Protein AF-A0A8D9AT64-F1 (afdb_monomer_lite)

Secondary structure (DSSP, 8-state):
--EEEETTEEEEHHHHHHHHHHHH------PPPGGGSTTB-HHHHHHHHHTT-SS----BEEPPTT-SEEEETTT--EEEHHHHHHHHHHHHHHHHHHHHHHHHHHHHHHHHTT-

Foldseek 3Di:
DQWDDDPRDIDGPVVVVVVCCVPVVDDDDDDQDPLLALQAALVVQVVCVVVVNLDRDRQGWDDDPPDQWTAGPVVRDIDGSVVRSVSSRVVVVVSVVVVVVVVVVVVVCVVVVVD

Organism: NCBI:txid428564

Sequence (115 aa):
MDTASFRGRKFAHSSFIQHLRATAGVQAVYNADEAYTSKFCCHCAAAAAAAEATTPMLTPIVFPKDCRYGFCTKCRRGVDRDENGARKQQQQQQDKKRITLNAGMKKLWLIIGIS

Radius of gyration: 18.38 Å; chains: 1; bounding box: 53×35×38 Å

InterPro domains:
  IPR010095 Cas12f1-like, TNB domain [PF07282] (22-87)

pLDDT: mean 77.68, std 11.84, range [43.28, 92.75]

Structure (mmCIF, N/CA/C/O backbone):
data_AF-A0A8D9AT64-F1
#
_entry.id   AF-A0A8D9AT64-F1
#
loop_
_atom_site.group_PDB
_atom_site.id
_atom_site.type_symbol
_atom_site.label_atom_id
_atom_site.label_alt_id
_atom_site.label_comp_id
_atom_site.label_asym_id
_atom_site.label_entity_id
_atom_site.label_seq_id
_atom_site.pdbx_PDB_ins_code
_atom_site.Cartn_x
_atom_site.Cartn_y
_atom_site.Cartn_z
_atom_site.occupancy
_atom_site.B_iso_or_equiv
_atom_site.auth_seq_id
_atom_site.auth_comp_id
_atom_site.auth_asym_id
_atom_site.auth_atom_id
_atom_site.pdbx_PDB_model_num
ATOM 1 N N . MET A 1 1 ? -16.993 2.457 -6.327 1.00 52.19 1 MET A N 1
ATOM 2 C CA . MET A 1 1 ? -16.887 1.382 -5.309 1.00 52.19 1 MET A CA 1
ATOM 3 C C . MET A 1 1 ? -16.911 2.101 -3.975 1.00 52.19 1 MET A C 1
ATOM 5 O O . MET A 1 1 ? -15.872 2.557 -3.518 1.00 52.19 1 MET A O 1
ATOM 9 N N . ASP A 1 2 ? -18.096 2.283 -3.395 1.00 67.75 2 ASP A N 1
ATOM 10 C CA . ASP A 1 2 ? -18.279 3.358 -2.400 1.00 67.75 2 ASP A CA 1
ATOM 11 C C . ASP A 1 2 ? -18.479 2.817 -0.981 1.00 67.75 2 ASP A C 1
ATOM 13 O O . ASP A 1 2 ? -18.631 3.576 -0.023 1.00 67.75 2 ASP A O 1
ATOM 17 N N . THR A 1 3 ? -18.438 1.490 -0.834 1.00 80.00 3 THR A N 1
ATOM 18 C CA . THR A 1 3 ? -18.641 0.810 0.442 1.00 80.00 3 THR A CA 1
ATOM 19 C C . THR A 1 3 ? -17.549 -0.217 0.726 1.00 80.00 3 THR A C 1
ATOM 21 O O . THR A 1 3 ? -17.064 -0.892 -0.180 1.00 80.00 3 THR A O 1
ATOM 24 N N . ALA A 1 4 ? -17.171 -0.327 1.997 1.00 81.50 4 ALA A N 1
ATOM 25 C CA . ALA A 1 4 ? -16.283 -1.343 2.547 1.00 81.50 4 ALA A CA 1
ATOM 26 C C . ALA A 1 4 ? -17.098 -2.349 3.373 1.00 81.50 4 ALA A C 1
ATOM 28 O O . ALA A 1 4 ? -18.120 -1.989 3.956 1.00 81.50 4 ALA A O 1
ATOM 29 N N . SER A 1 5 ? -16.663 -3.610 3.427 1.00 84.56 5 SER A N 1
ATOM 30 C CA . SER A 1 5 ? -17.342 -4.666 4.190 1.00 84.56 5 SER A CA 1
ATOM 31 C C . SER A 1 5 ? -16.483 -5.133 5.362 1.00 84.56 5 SER A C 1
ATOM 33 O O . SER A 1 5 ? -15.298 -5.411 5.191 1.00 84.56 5 SER A O 1
ATOM 35 N N .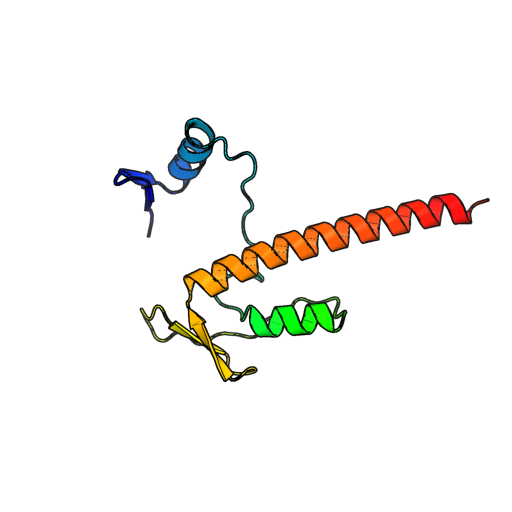 PHE A 1 6 ? -17.079 -5.252 6.546 1.00 83.31 6 PHE A N 1
ATOM 36 C CA . PHE A 1 6 ? -16.425 -5.766 7.747 1.00 83.31 6 PHE A CA 1
ATOM 37 C C . PHE A 1 6 ? -17.404 -6.598 8.565 1.00 83.31 6 PHE A C 1
ATOM 39 O O . PHE A 1 6 ? -18.496 -6.139 8.900 1.00 83.31 6 PHE A O 1
ATOM 46 N N . ARG A 1 7 ? -17.018 -7.849 8.858 1.00 85.31 7 ARG A N 1
ATOM 47 C CA . ARG A 1 7 ? -17.848 -8.829 9.585 1.00 85.31 7 ARG A CA 1
ATOM 48 C C . ARG A 1 7 ? -19.278 -8.942 9.025 1.00 85.31 7 ARG A C 1
ATOM 50 O O . ARG A 1 7 ? -20.250 -8.965 9.770 1.00 85.31 7 ARG A O 1
ATOM 57 N N . GLY A 1 8 ? -19.400 -8.958 7.697 1.00 85.75 8 GLY A N 1
ATOM 58 C CA . GLY A 1 8 ? -20.682 -9.094 6.995 1.00 85.75 8 GLY A CA 1
ATOM 59 C C . GLY A 1 8 ? -21.518 -7.812 6.888 1.00 85.75 8 GLY A C 1
ATOM 60 O O . GLY A 1 8 ? -22.565 -7.834 6.247 1.00 85.75 8 GLY A O 1
ATOM 61 N N . ARG A 1 9 ? -21.074 -6.683 7.458 1.00 85.50 9 ARG A N 1
ATOM 62 C CA . ARG A 1 9 ? -21.758 -5.384 7.347 1.00 85.50 9 ARG A CA 1
ATOM 63 C C . ARG A 1 9 ? -21.050 -4.483 6.344 1.00 85.50 9 ARG A C 1
ATOM 65 O O . ARG A 1 9 ? -19.824 -4.419 6.335 1.00 85.50 9 ARG A O 1
ATOM 72 N N . LYS A 1 10 ? -21.828 -3.769 5.528 1.00 89.56 10 LYS A N 1
ATOM 73 C CA . LYS A 1 10 ? -21.326 -2.769 4.577 1.00 89.56 10 LYS A CA 1
ATOM 74 C C . LYS A 1 10 ? -21.373 -1.375 5.199 1.00 89.56 10 LYS A C 1
ATOM 76 O O . LYS A 1 10 ? -22.366 -1.007 5.818 1.00 89.56 10 LYS A O 1
ATOM 81 N N . PHE A 1 11 ? -20.322 -0.600 4.988 1.00 88.19 11 PHE A N 1
ATOM 82 C CA . PHE A 1 11 ? -20.161 0.768 5.468 1.00 88.19 11 PHE A CA 1
ATOM 83 C C . PHE A 1 11 ? -19.770 1.657 4.296 1.00 88.19 11 PHE A C 1
ATOM 85 O O . PHE A 1 11 ? -18.996 1.225 3.446 1.00 88.19 11 PHE A O 1
ATOM 92 N N . ALA A 1 12 ? -20.238 2.904 4.254 1.00 88.44 12 ALA A N 1
ATOM 93 C CA . ALA A 1 12 ? -19.601 3.901 3.397 1.00 88.44 12 ALA A CA 1
ATOM 94 C C . ALA A 1 12 ? -18.139 4.079 3.840 1.00 88.44 12 ALA A C 1
ATOM 96 O O . ALA A 1 12 ? -17.843 3.954 5.027 1.00 88.44 12 ALA A O 1
ATOM 97 N N . HIS A 1 13 ? -17.213 4.379 2.927 1.00 80.50 13 HIS A N 1
ATOM 98 C CA . HIS A 1 13 ? -15.792 4.516 3.295 1.00 80.50 13 HIS A CA 1
ATOM 99 C C . HIS A 1 13 ? -15.553 5.510 4.446 1.00 80.50 13 HIS A C 1
ATOM 101 O O . HIS A 1 13 ? -14.754 5.237 5.342 1.00 80.50 13 HIS A O 1
ATOM 107 N N . SER A 1 14 ? -16.284 6.628 4.463 1.00 79.44 14 SER A N 1
ATOM 108 C CA . SER A 1 14 ? -16.206 7.639 5.525 1.00 79.44 14 SER A CA 1
ATOM 109 C C . SER A 1 14 ? -16.647 7.101 6.892 1.00 79.44 14 SER A C 1
ATOM 111 O O . SER A 1 14 ? -15.965 7.325 7.893 1.00 79.44 14 SER A O 1
ATOM 113 N N . SER A 1 15 ? -17.747 6.345 6.943 1.00 85.81 15 SER A N 1
ATOM 114 C CA . SER A 1 15 ? -18.256 5.748 8.183 1.00 85.81 15 SER A CA 1
ATOM 115 C C . SER A 1 15 ? -17.500 4.484 8.591 1.00 85.81 15 SER A C 1
ATOM 117 O O . SER A 1 15 ? -17.446 4.154 9.775 1.00 85.81 15 SER A O 1
ATOM 119 N N . PHE A 1 16 ? -16.847 3.805 7.647 1.00 87.62 16 PHE A N 1
ATOM 120 C CA . PHE A 1 16 ? -16.063 2.607 7.918 1.00 87.62 16 PHE A CA 1
ATOM 121 C C . PHE A 1 16 ? -14.875 2.894 8.838 1.00 87.62 16 PHE A C 1
ATOM 123 O O . PHE A 1 16 ? -14.644 2.176 9.809 1.00 87.62 16 PHE A O 1
ATOM 130 N N . ILE A 1 17 ? -14.155 3.988 8.584 1.00 82.56 17 ILE A N 1
ATOM 131 C CA . ILE A 1 17 ? -13.018 4.394 9.415 1.00 82.56 17 ILE A CA 1
ATOM 132 C C . ILE A 1 17 ? -13.459 4.727 10.845 1.00 82.56 17 ILE A C 1
ATOM 134 O O . ILE A 1 17 ? -12.794 4.336 11.806 1.00 82.56 17 ILE A O 1
ATOM 138 N N . GLN A 1 18 ? -14.595 5.414 11.001 1.00 84.88 18 GLN A N 1
ATOM 139 C CA . GLN A 1 18 ? -15.165 5.699 12.321 1.00 84.88 18 GLN A CA 1
ATOM 140 C C . GLN A 1 18 ? -15.562 4.409 13.046 1.00 84.88 18 GLN A C 1
ATOM 142 O O . GLN A 1 18 ? -15.262 4.256 14.229 1.00 84.88 18 GLN A O 1
ATOM 147 N N . HIS A 1 19 ? -16.159 3.453 12.329 1.00 87.56 19 HIS A N 1
ATOM 148 C CA . HIS A 1 19 ? -16.501 2.148 12.884 1.00 87.56 19 HIS A CA 1
ATOM 149 C C . HIS A 1 19 ? -15.258 1.396 13.376 1.00 87.56 19 HIS A C 1
ATOM 151 O O . HIS A 1 19 ? -15.232 0.953 14.519 1.00 87.56 19 HIS A O 1
ATOM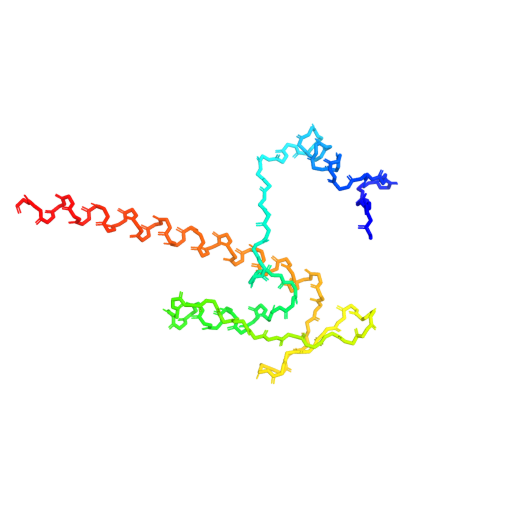 157 N N . LEU A 1 20 ? -14.19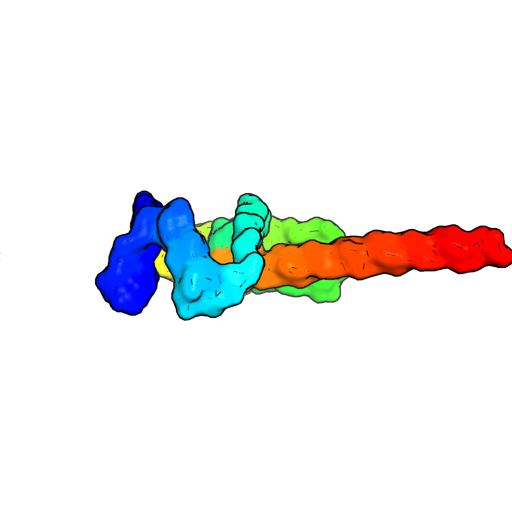4 1.328 12.568 1.00 85.81 20 LEU A N 1
ATOM 158 C CA . LEU A 1 20 ? -12.938 0.672 12.947 1.00 85.81 20 LEU A CA 1
ATOM 159 C C . LEU A 1 20 ? -12.290 1.292 14.193 1.00 85.81 20 LEU A C 1
ATOM 161 O O . LEU A 1 20 ? -11.778 0.562 15.044 1.00 85.81 20 LEU A O 1
ATOM 165 N N . ARG A 1 21 ? -12.338 2.621 14.333 1.00 85.94 21 ARG A N 1
ATOM 166 C CA . ARG A 1 21 ? -11.875 3.317 15.545 1.00 85.94 21 ARG A CA 1
ATOM 167 C C . ARG A 1 21 ? -12.667 2.879 16.773 1.00 85.94 21 ARG A C 1
ATOM 169 O O . ARG A 1 21 ? -12.067 2.532 17.784 1.00 85.94 21 ARG A O 1
ATOM 176 N N . ALA A 1 22 ? -13.993 2.853 16.661 1.00 85.88 22 ALA A N 1
ATOM 177 C CA . ALA A 1 22 ? -14.884 2.526 17.769 1.00 85.88 22 ALA A CA 1
ATOM 178 C C . ALA A 1 22 ? -14.822 1.047 18.183 1.00 85.88 22 ALA A C 1
ATOM 180 O O . ALA A 1 22 ? -14.846 0.747 19.371 1.00 85.88 22 ALA A O 1
ATOM 181 N N . THR A 1 23 ? -14.743 0.112 17.229 1.00 87.38 23 THR A N 1
ATOM 182 C CA . THR A 1 23 ? -14.876 -1.327 17.525 1.00 87.38 23 THR A CA 1
ATOM 183 C C . THR A 1 23 ? -13.561 -2.085 17.605 1.00 87.38 23 THR A C 1
ATOM 185 O O . THR A 1 23 ? -13.504 -3.128 18.245 1.00 87.38 23 THR A O 1
ATOM 188 N N . ALA A 1 24 ? -12.529 -1.624 16.899 1.00 82.62 24 ALA A N 1
ATOM 189 C CA . ALA A 1 24 ? -11.243 -2.313 16.802 1.00 82.62 24 ALA A CA 1
ATOM 190 C C . ALA A 1 24 ? -10.085 -1.484 17.377 1.00 82.62 24 ALA A C 1
ATOM 192 O O . ALA A 1 24 ? -8.934 -1.904 17.281 1.00 82.62 24 ALA A O 1
ATOM 193 N N . GLY A 1 25 ? -10.372 -0.311 17.955 1.00 85.12 25 GLY A N 1
ATOM 194 C CA . GLY A 1 25 ? -9.361 0.547 18.574 1.00 85.12 25 GLY A CA 1
ATOM 195 C C . GLY A 1 25 ? -8.306 1.056 17.591 1.00 85.12 25 GLY A C 1
ATOM 196 O O . GLY A 1 25 ? -7.185 1.354 17.999 1.00 85.12 25 GLY A O 1
ATOM 197 N N . VAL A 1 26 ? -8.623 1.132 16.292 1.00 82.44 26 VAL A N 1
ATOM 198 C CA . VAL A 1 26 ? -7.676 1.592 15.265 1.00 82.44 26 VAL A CA 1
ATOM 199 C C . VAL A 1 26 ? -7.279 3.038 15.553 1.00 82.44 26 VAL A C 1
ATOM 201 O O . VAL A 1 26 ? -8.091 3.943 15.405 1.00 82.44 26 VAL A O 1
ATOM 204 N N . GLN A 1 27 ? -6.028 3.270 15.945 1.00 77.06 27 GLN A N 1
ATOM 205 C CA . GLN A 1 27 ? -5.577 4.606 16.354 1.00 77.06 27 GLN A CA 1
ATOM 206 C C . GLN A 1 27 ? -5.096 5.469 15.188 1.00 77.06 27 GLN A C 1
ATOM 208 O O . GLN A 1 27 ? -5.226 6.691 15.218 1.00 77.06 27 GLN A O 1
ATOM 213 N N . ALA A 1 28 ? -4.557 4.841 14.145 1.00 75.31 28 ALA A N 1
ATOM 214 C CA . ALA A 1 28 ? -3.915 5.546 13.050 1.00 75.31 28 ALA A CA 1
ATOM 215 C C . ALA A 1 28 ? -4.507 5.135 11.705 1.00 75.31 28 ALA A C 1
ATOM 217 O O . ALA A 1 28 ? -4.666 3.953 11.404 1.00 75.31 28 ALA A O 1
ATOM 218 N N . VAL A 1 29 ? -4.822 6.141 10.893 1.00 75.94 29 VAL A N 1
ATOM 219 C CA . VAL A 1 29 ? -5.306 5.978 9.524 1.00 75.94 29 VAL A CA 1
ATOM 220 C C . VAL A 1 29 ? -4.364 6.774 8.648 1.00 75.94 29 VAL A C 1
ATOM 222 O O . VAL A 1 29 ? -4.238 7.987 8.813 1.00 75.94 29 VAL A O 1
ATOM 225 N N . TYR A 1 30 ? -3.680 6.081 7.749 1.00 73.69 30 TYR A N 1
ATOM 226 C CA . TYR A 1 30 ? -2.734 6.695 6.835 1.00 73.69 30 TYR A CA 1
ATOM 227 C C . TYR A 1 30 ? -3.303 6.622 5.431 1.00 73.69 30 TYR A C 1
ATOM 229 O O . TYR A 1 30 ? -3.519 5.533 4.901 1.00 73.69 30 TYR A O 1
ATOM 237 N N . ASN A 1 31 ? -3.524 7.786 4.832 1.00 76.62 31 ASN A N 1
ATOM 238 C CA . ASN A 1 31 ? -3.820 7.846 3.412 1.00 76.62 31 ASN A CA 1
ATOM 239 C C . ASN A 1 31 ? -2.540 7.527 2.641 1.00 76.62 31 ASN A C 1
ATOM 241 O O . ASN A 1 31 ? -1.471 8.079 2.928 1.00 76.62 31 ASN A O 1
ATOM 245 N N . ALA A 1 32 ? -2.659 6.599 1.695 1.00 69.50 32 ALA A N 1
ATOM 246 C CA . ALA A 1 32 ? -1.560 6.271 0.812 1.00 69.50 32 ALA A CA 1
ATOM 247 C C . ALA A 1 32 ? -1.306 7.447 -0.137 1.00 69.50 32 ALA A C 1
ATOM 249 O O . ALA A 1 32 ? -2.258 7.952 -0.736 1.00 69.50 32 ALA A O 1
ATOM 250 N N . ASP A 1 33 ? -0.048 7.866 -0.297 1.00 81.81 33 ASP A N 1
ATOM 251 C CA . ASP A 1 33 ? 0.271 8.818 -1.371 1.00 81.81 33 ASP A CA 1
ATOM 252 C C . ASP A 1 33 ? 0.197 8.067 -2.712 1.00 81.81 33 ASP A C 1
ATOM 254 O O . ASP A 1 33 ? 0.344 6.842 -2.752 1.00 81.81 33 ASP A O 1
ATOM 258 N N . GLU A 1 34 ? 0.003 8.771 -3.830 1.00 80.62 34 GLU A N 1
ATOM 259 C CA . GLU A 1 34 ? -0.204 8.127 -5.139 1.00 80.62 34 GLU A CA 1
ATOM 260 C C . GLU A 1 34 ? 0.939 7.163 -5.527 1.00 80.62 34 GLU A C 1
ATOM 262 O O . GLU A 1 34 ? 0.703 6.075 -6.065 1.00 80.62 34 GLU A O 1
ATOM 267 N N . ALA A 1 35 ? 2.171 7.516 -5.151 1.00 78.19 35 ALA A N 1
ATOM 268 C CA . ALA A 1 35 ? 3.393 6.720 -5.303 1.00 78.19 35 ALA A CA 1
ATOM 269 C C . ALA A 1 35 ? 3.377 5.360 -4.565 1.00 78.19 35 ALA A C 1
ATOM 271 O O . ALA A 1 35 ? 4.162 4.457 -4.878 1.00 78.19 35 ALA A O 1
ATOM 272 N N . TYR A 1 36 ? 2.486 5.200 -3.587 1.00 81.69 36 TYR A N 1
ATOM 273 C CA . TYR A 1 36 ? 2.356 4.025 -2.723 1.00 81.69 36 TYR A CA 1
ATOM 274 C C . TYR A 1 36 ? 1.017 3.310 -2.925 1.00 81.69 36 TYR A C 1
ATOM 276 O O . TYR A 1 36 ? 0.453 2.718 -2.007 1.00 81.69 36 TYR A O 1
ATOM 284 N N . THR A 1 37 ? 0.522 3.343 -4.161 1.00 86.00 37 THR A N 1
ATOM 285 C CA . THR A 1 37 ? -0.676 2.622 -4.596 1.00 86.00 37 THR A CA 1
ATOM 286 C C . THR A 1 37 ? -0.327 1.305 -5.288 1.00 86.00 37 THR A C 1
ATOM 288 O O . THR A 1 37 ? 0.819 1.050 -5.664 1.00 86.00 37 THR A O 1
ATOM 291 N N . SER A 1 38 ? -1.344 0.471 -5.520 1.00 86.88 38 SER A N 1
ATOM 292 C CA . SER A 1 38 ? -1.203 -0.806 -6.228 1.00 86.88 38 SER A CA 1
ATOM 293 C C . SER A 1 38 ? -0.737 -0.666 -7.682 1.00 86.88 38 SER A C 1
ATOM 295 O O . SER A 1 38 ? -0.328 -1.665 -8.264 1.00 86.88 38 SER A O 1
ATOM 297 N N . LYS A 1 39 ? -0.734 0.545 -8.261 1.00 86.38 39 LYS A N 1
ATOM 298 C CA . LYS A 1 39 ? -0.234 0.824 -9.619 1.00 86.38 39 LYS A CA 1
ATOM 299 C C . LYS A 1 39 ? 1.269 0.562 -9.774 1.00 86.38 39 LYS A C 1
ATOM 301 O O . LYS A 1 39 ? 1.735 0.361 -10.895 1.00 86.38 39 LYS A O 1
ATOM 306 N N . PHE A 1 40 ? 2.025 0.568 -8.673 1.00 88.62 40 PHE A N 1
ATOM 307 C CA . PHE A 1 40 ? 3.483 0.454 -8.687 1.00 88.62 40 PHE A CA 1
ATOM 308 C C . PHE A 1 40 ? 3.976 -0.817 -8.000 1.00 88.62 40 PHE A C 1
ATOM 310 O O . PHE A 1 40 ? 3.444 -1.231 -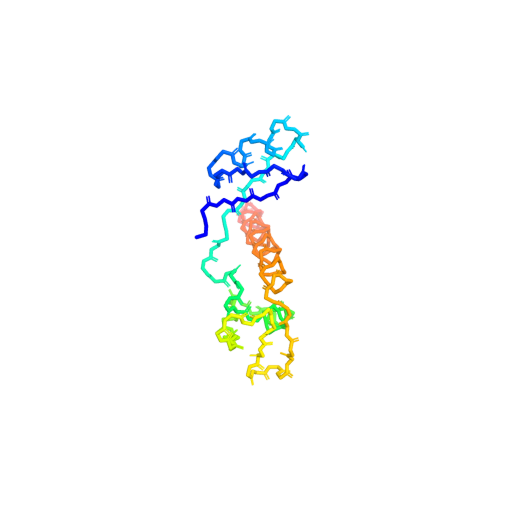6.974 1.00 88.62 40 PHE A O 1
ATOM 317 N N . CYS A 1 41 ? 5.026 -1.424 -8.549 1.00 89.00 41 CYS A N 1
ATOM 318 C CA . CYS A 1 41 ? 5.565 -2.697 -8.087 1.00 89.00 41 CYS A CA 1
ATOM 319 C C . CYS A 1 41 ? 6.247 -2.595 -6.719 1.00 89.00 41 CYS A C 1
ATOM 321 O O . CYS A 1 41 ? 7.245 -1.887 -6.557 1.00 89.00 41 CYS A O 1
ATOM 323 N N . CYS A 1 42 ? 5.759 -3.375 -5.752 1.00 87.06 42 CYS A N 1
ATOM 324 C CA . CYS A 1 42 ? 6.337 -3.481 -4.415 1.00 87.06 42 CYS A CA 1
ATOM 325 C C . CYS A 1 42 ? 7.744 -4.107 -4.420 1.00 87.06 42 CYS A C 1
ATOM 327 O O . CYS A 1 42 ? 8.595 -3.711 -3.628 1.00 87.06 42 CYS A O 1
ATOM 329 N N . HIS A 1 43 ? 8.040 -5.023 -5.347 1.00 85.56 43 HIS A N 1
ATOM 330 C CA . HIS A 1 43 ? 9.347 -5.685 -5.416 1.00 85.56 43 HIS A CA 1
ATOM 331 C C . HIS A 1 43 ? 10.453 -4.769 -5.946 1.00 85.56 43 HIS A C 1
ATOM 333 O O . HIS A 1 43 ? 11.555 -4.747 -5.404 1.00 85.56 43 HIS A O 1
ATOM 339 N N . CYS A 1 44 ? 10.170 -3.994 -6.997 1.00 79.50 44 CYS A N 1
ATOM 340 C CA . CYS A 1 44 ? 11.148 -3.059 -7.558 1.00 79.50 44 CYS A CA 1
ATOM 341 C C . CYS A 1 44 ? 11.437 -1.903 -6.601 1.00 79.50 44 CYS A C 1
ATOM 343 O O . CYS A 1 44 ? 12.569 -1.432 -6.527 1.00 79.50 44 CYS A O 1
ATOM 345 N N . ALA A 1 45 ? 10.427 -1.476 -5.846 1.00 69.00 45 ALA A N 1
ATOM 346 C CA . ALA A 1 45 ? 10.601 -0.453 -4.834 1.00 69.00 45 ALA A CA 1
ATOM 347 C C . ALA A 1 45 ? 11.411 -0.964 -3.626 1.00 69.00 45 ALA A C 1
ATOM 349 O O . ALA A 1 45 ? 12.231 -0.215 -3.105 1.00 69.00 45 ALA A O 1
ATOM 350 N N . ALA A 1 46 ? 11.244 -2.226 -3.212 1.00 61.38 46 ALA A N 1
ATOM 351 C CA . ALA A 1 46 ? 12.066 -2.832 -2.160 1.00 61.38 46 ALA A CA 1
ATOM 352 C C . ALA A 1 46 ? 13.548 -2.950 -2.567 1.00 61.38 46 ALA A C 1
ATOM 354 O O . ALA A 1 46 ? 14.433 -2.659 -1.766 1.00 61.38 46 ALA A O 1
ATOM 355 N N . ALA A 1 47 ? 13.826 -3.304 -3.827 1.00 58.41 47 ALA A N 1
ATOM 356 C CA . ALA A 1 47 ? 15.193 -3.341 -4.352 1.00 58.41 47 ALA A CA 1
ATOM 357 C C . ALA A 1 47 ? 15.860 -1.951 -4.357 1.00 58.41 47 ALA A C 1
ATOM 359 O O . ALA A 1 47 ? 17.043 -1.834 -4.058 1.00 58.41 47 ALA A O 1
ATOM 360 N N . ALA A 1 48 ? 15.100 -0.890 -4.646 1.00 59.66 48 ALA A N 1
ATOM 361 C CA . ALA A 1 48 ? 15.601 0.484 -4.596 1.00 59.66 48 ALA A CA 1
ATOM 362 C C . ALA A 1 48 ? 15.906 0.953 -3.163 1.00 59.66 48 ALA A C 1
ATOM 364 O O . ALA A 1 48 ? 16.911 1.623 -2.941 1.00 59.66 48 ALA A O 1
ATOM 365 N N . ALA A 1 49 ? 15.077 0.556 -2.191 1.00 58.22 49 ALA A N 1
ATOM 366 C CA . ALA A 1 49 ? 15.320 0.842 -0.778 1.00 58.22 49 ALA A CA 1
ATOM 367 C C . ALA A 1 49 ? 16.606 0.168 -0.267 1.00 58.22 49 ALA A C 1
ATOM 369 O O . ALA A 1 49 ? 17.365 0.794 0.472 1.00 58.22 49 ALA A O 1
ATOM 370 N N . ALA A 1 50 ? 16.876 -1.068 -0.706 1.00 59.09 50 ALA A N 1
ATOM 371 C CA . ALA A 1 50 ? 18.126 -1.774 -0.417 1.00 59.09 50 ALA A CA 1
ATOM 372 C C . ALA A 1 50 ? 19.351 -1.123 -1.087 1.00 59.09 50 ALA A C 1
ATOM 374 O O . ALA A 1 50 ? 20.446 -1.189 -0.544 1.00 59.09 50 ALA A O 1
ATOM 375 N N . ALA A 1 51 ? 19.165 -0.464 -2.233 1.00 58.53 51 ALA A N 1
ATOM 376 C CA . ALA A 1 51 ? 20.218 0.252 -2.955 1.00 58.53 51 ALA A CA 1
ATOM 377 C C . ALA A 1 51 ? 20.431 1.704 -2.473 1.00 58.53 51 ALA A C 1
ATOM 379 O O . ALA A 1 51 ? 21.053 2.491 -3.179 1.00 58.53 51 ALA A O 1
ATOM 380 N N . GLU A 1 52 ? 19.867 2.084 -1.319 1.00 62.50 52 GLU A N 1
ATOM 381 C CA . GLU A 1 52 ? 19.912 3.445 -0.754 1.00 62.50 52 GLU A CA 1
ATOM 382 C C . GLU A 1 52 ? 19.415 4.565 -1.683 1.00 62.50 52 GLU A C 1
ATOM 384 O O . GLU A 1 52 ? 19.669 5.746 -1.441 1.00 62.50 52 GLU A O 1
ATOM 389 N N . ALA A 1 53 ? 18.639 4.230 -2.715 1.00 59.00 53 ALA A N 1
ATOM 390 C CA . ALA A 1 53 ? 18.067 5.237 -3.590 1.00 59.00 53 ALA A CA 1
ATOM 391 C C . ALA A 1 53 ? 17.091 6.115 -2.790 1.00 59.00 53 ALA A C 1
ATOM 393 O O . ALA A 1 53 ? 16.138 5.630 -2.177 1.00 59.00 53 ALA A O 1
ATOM 394 N N . THR A 1 54 ? 17.317 7.428 -2.808 1.00 52.44 54 THR A N 1
ATOM 395 C CA . THR A 1 54 ? 16.490 8.430 -2.116 1.00 52.44 54 THR A CA 1
ATOM 396 C C . THR A 1 54 ? 15.131 8.656 -2.779 1.00 52.44 54 THR A C 1
ATOM 398 O O . THR A 1 54 ? 14.292 9.365 -2.225 1.00 52.44 54 THR A O 1
ATOM 401 N N . THR A 1 55 ? 14.882 8.051 -3.943 1.00 56.81 55 THR A N 1
ATOM 402 C CA . THR A 1 55 ? 13.637 8.207 -4.701 1.00 56.81 55 THR A CA 1
ATOM 403 C C . THR A 1 55 ? 12.880 6.878 -4.780 1.00 56.81 55 THR A C 1
ATOM 405 O O . THR A 1 55 ? 13.461 5.873 -5.204 1.00 56.81 55 THR A O 1
ATOM 408 N N . PRO A 1 56 ? 11.580 6.837 -4.428 1.00 58.00 56 PRO A N 1
ATOM 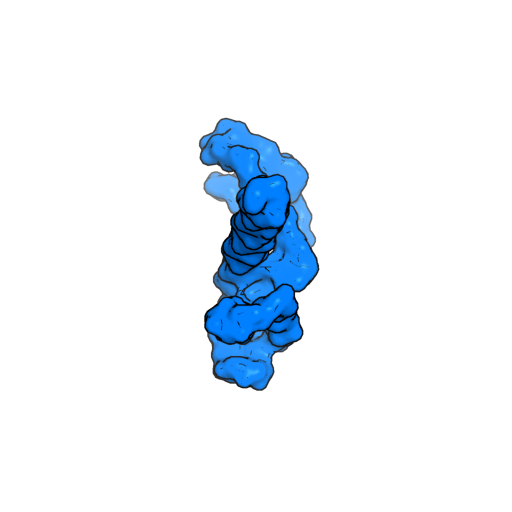409 C CA . PRO A 1 56 ? 10.782 5.627 -4.574 1.00 58.00 56 PRO A CA 1
ATOM 410 C C . PRO A 1 56 ? 10.718 5.233 -6.053 1.00 58.00 56 PRO A C 1
ATOM 412 O O . PRO A 1 56 ? 10.249 6.000 -6.893 1.00 58.00 56 PRO A O 1
ATOM 415 N N . MET A 1 57 ? 11.176 4.024 -6.394 1.00 65.31 57 MET A N 1
ATOM 416 C CA . MET A 1 57 ? 11.048 3.533 -7.766 1.00 65.31 57 MET A CA 1
ATOM 417 C C . MET A 1 57 ? 9.580 3.273 -8.105 1.00 65.31 57 MET A C 1
ATOM 419 O O . MET A 1 57 ? 8.971 2.296 -7.660 1.00 65.31 57 MET A O 1
ATOM 423 N N . LEU A 1 58 ? 9.038 4.130 -8.964 1.00 74.81 58 LEU A N 1
ATOM 424 C CA . LEU A 1 58 ? 7.701 4.022 -9.534 1.00 74.81 58 LEU A CA 1
ATOM 425 C C . LEU A 1 58 ? 7.730 3.119 -10.766 1.00 74.81 58 LEU A C 1
ATOM 427 O O . LEU A 1 58 ? 7.643 3.571 -11.901 1.00 74.81 58 LEU A O 1
ATOM 431 N N . THR A 1 59 ? 7.903 1.816 -10.548 1.00 85.00 59 THR A N 1
ATOM 432 C CA . THR A 1 59 ? 7.819 0.842 -11.646 1.00 85.00 59 THR A CA 1
ATOM 433 C C . THR A 1 59 ? 6.359 0.439 -11.861 1.00 85.00 59 THR A C 1
ATOM 435 O O . THR A 1 59 ? 5.789 -0.145 -10.937 1.00 85.00 59 THR A O 1
ATOM 438 N N . PRO A 1 60 ? 5.747 0.709 -13.026 1.00 85.81 60 PRO A N 1
ATOM 439 C CA . PRO A 1 60 ? 4.343 0.394 -13.264 1.00 85.81 60 PRO A CA 1
ATOM 440 C C . PRO A 1 60 ? 4.082 -1.114 -13.255 1.00 85.81 60 PRO A C 1
ATOM 442 O O . PRO A 1 60 ? 4.908 -1.907 -13.716 1.00 85.81 60 PRO A O 1
ATOM 445 N N . ILE A 1 61 ? 2.905 -1.504 -12.774 1.00 87.81 61 ILE A N 1
ATOM 446 C CA . ILE A 1 61 ? 2.346 -2.839 -12.981 1.00 87.81 61 ILE A CA 1
ATOM 447 C C . ILE A 1 61 ? 1.224 -2.738 -14.002 1.00 87.81 61 ILE A C 1
ATOM 449 O O . ILE A 1 61 ? 0.332 -1.896 -13.889 1.00 87.81 61 ILE A O 1
ATOM 453 N N . VAL A 1 62 ? 1.247 -3.643 -14.974 1.00 87.69 62 VAL A N 1
ATOM 454 C CA . VAL A 1 62 ? 0.138 -3.810 -15.905 1.00 87.69 62 VAL A CA 1
ATOM 455 C C . VAL A 1 62 ? -0.857 -4.770 -15.270 1.00 87.69 62 VAL A C 1
ATOM 457 O O . VAL A 1 62 ? -0.560 -5.951 -15.082 1.00 87.69 62 VAL A O 1
ATOM 460 N N . PHE A 1 63 ? -2.034 -4.254 -14.928 1.00 83.38 63 PHE A N 1
ATOM 461 C CA . PHE A 1 63 ? -3.184 -5.075 -14.578 1.00 83.38 63 PHE A CA 1
ATOM 462 C C . PHE A 1 63 ? -4.099 -5.154 -15.796 1.00 83.38 63 PHE A C 1
ATOM 464 O O . PHE A 1 63 ? -4.588 -4.110 -16.240 1.00 83.38 63 PHE A O 1
ATOM 471 N N . PRO A 1 64 ? -4.367 -6.353 -16.334 1.00 81.88 64 PRO A N 1
ATOM 472 C CA . PRO A 1 64 ? -5.472 -6.521 -17.261 1.00 81.88 64 PRO A CA 1
ATOM 473 C C . PRO A 1 64 ? -6.772 -6.052 -16.591 1.00 81.88 64 PRO A C 1
ATOM 475 O O . PRO A 1 64 ? -6.915 -6.106 -15.360 1.00 81.88 64 PRO A O 1
ATOM 478 N N . LYS A 1 65 ? -7.704 -5.529 -17.392 1.00 80.06 65 LYS A N 1
ATOM 479 C CA . LYS A 1 65 ? -8.967 -4.975 -16.893 1.00 80.06 65 LYS A CA 1
ATOM 480 C C . LYS A 1 65 ? -9.682 -6.021 -16.026 1.00 80.06 65 LYS A C 1
ATOM 482 O O . LYS A 1 65 ? -9.760 -7.182 -16.404 1.00 80.06 65 LYS A O 1
ATOM 487 N N . ASP A 1 66 ? -10.121 -5.603 -14.840 1.00 74.44 66 ASP A N 1
ATOM 488 C CA . ASP A 1 66 ? -10.813 -6.441 -13.848 1.00 74.44 66 ASP A CA 1
ATOM 489 C C . ASP A 1 66 ? -10.029 -7.664 -13.318 1.00 74.44 66 ASP A C 1
ATOM 491 O O . ASP A 1 66 ? -10.578 -8.496 -12.598 1.00 74.44 66 ASP A O 1
ATOM 495 N N . CYS A 1 67 ? -8.717 -7.753 -13.573 1.00 80.25 67 CYS A N 1
ATOM 496 C CA . CYS A 1 67 ? -7.889 -8.831 -13.038 1.00 80.25 67 CYS A CA 1
ATOM 497 C C . CYS A 1 67 ? -7.292 -8.505 -11.665 1.00 80.25 67 CYS A C 1
ATOM 499 O O . CYS A 1 67 ? -6.671 -7.457 -11.450 1.00 80.25 67 CYS A O 1
ATOM 501 N N . ARG A 1 68 ? -7.412 -9.480 -10.758 1.00 87.31 68 ARG A N 1
ATOM 502 C CA . ARG A 1 68 ? -6.775 -9.492 -9.435 1.00 87.31 68 ARG A CA 1
ATOM 503 C C . ARG A 1 68 ? -5.249 -9.557 -9.513 1.00 87.31 68 ARG A C 1
ATOM 505 O O . ARG A 1 68 ? -4.579 -8.999 -8.656 1.00 87.31 68 ARG A O 1
ATOM 512 N N . TYR A 1 69 ? -4.704 -10.184 -10.550 1.00 89.69 69 TYR A N 1
ATOM 513 C CA . TYR A 1 69 ? -3.264 -10.323 -10.744 1.00 89.69 69 TYR A CA 1
ATOM 514 C C . TYR A 1 69 ? -2.755 -9.359 -11.815 1.00 89.69 69 TYR A C 1
ATOM 516 O O . TYR A 1 69 ? -3.415 -9.130 -12.828 1.00 89.69 69 TYR A O 1
ATOM 524 N N . GLY A 1 70 ? -1.578 -8.791 -11.578 1.00 89.12 70 GLY A N 1
ATOM 525 C CA . GLY A 1 70 ? -0.861 -7.931 -12.511 1.00 89.12 70 GLY A CA 1
ATOM 526 C C . GLY A 1 70 ? 0.570 -8.400 -12.709 1.00 89.12 70 GLY A C 1
ATOM 527 O O . GLY A 1 70 ? 1.078 -9.244 -11.970 1.00 89.12 70 GLY A O 1
ATOM 528 N N . PHE A 1 71 ? 1.233 -7.841 -13.713 1.00 90.06 71 PHE A N 1
ATOM 529 C CA . PHE A 1 71 ? 2.605 -8.188 -14.057 1.00 90.06 71 PHE A CA 1
ATOM 530 C C . PHE A 1 71 ? 3.508 -6.956 -14.069 1.00 90.06 71 PHE A C 1
ATOM 532 O O . PHE A 1 71 ? 3.190 -5.932 -14.680 1.00 90.06 71 PHE A O 1
ATOM 539 N N . CYS A 1 72 ? 4.657 -7.057 -13.403 1.00 89.00 72 CYS A N 1
ATOM 540 C CA . CYS A 1 72 ? 5.679 -6.019 -13.440 1.00 89.00 72 CYS A CA 1
ATOM 541 C C . CYS A 1 72 ? 6.593 -6.209 -14.654 1.00 89.00 72 CYS A C 1
ATOM 543 O O . CYS A 1 72 ? 7.284 -7.222 -14.772 1.00 89.00 72 CYS A O 1
ATOM 545 N N . THR A 1 73 ? 6.677 -5.199 -15.518 1.00 83.44 73 THR A N 1
ATOM 546 C CA . THR A 1 73 ? 7.502 -5.250 -16.736 1.00 83.44 73 THR A CA 1
ATOM 547 C C . THR A 1 73 ? 9.005 -5.276 -16.452 1.00 83.44 73 THR A C 1
ATOM 549 O O . THR A 1 73 ? 9.754 -5.825 -17.254 1.00 83.44 73 THR A O 1
ATOM 552 N N . LYS A 1 74 ? 9.447 -4.753 -15.297 1.00 85.69 74 LYS A N 1
ATOM 553 C CA . LYS A 1 74 ? 10.866 -4.685 -14.911 1.00 85.69 74 LYS A CA 1
ATOM 554 C C . LYS A 1 74 ? 11.375 -5.959 -14.240 1.00 85.69 74 LYS A C 1
ATOM 556 O O . LYS A 1 74 ? 12.341 -6.547 -14.702 1.00 85.69 74 LYS A O 1
ATOM 561 N N . CYS A 1 75 ? 10.753 -6.384 -13.137 1.00 86.56 75 CYS A N 1
ATOM 562 C CA . CYS A 1 75 ? 11.210 -7.570 -12.397 1.00 86.56 75 CYS A CA 1
ATOM 563 C C . CYS A 1 75 ? 10.591 -8.877 -12.895 1.00 86.56 75 CYS A C 1
ATOM 565 O O . CYS A 1 75 ? 10.931 -9.936 -12.375 1.00 86.56 75 CYS A O 1
ATOM 567 N N . ARG A 1 76 ? 9.677 -8.804 -13.873 1.00 87.00 76 ARG A N 1
ATOM 568 C CA . ARG A 1 76 ? 9.016 -9.954 -14.501 1.00 87.00 76 ARG A CA 1
ATOM 569 C C . ARG A 1 76 ? 8.260 -10.851 -13.511 1.00 87.00 76 ARG A C 1
ATOM 571 O O . ARG A 1 76 ? 8.045 -12.029 -13.778 1.00 87.00 76 ARG A O 1
ATOM 578 N N . ARG A 1 77 ? 7.852 -10.299 -12.363 1.00 87.44 77 ARG A N 1
ATOM 579 C CA . ARG A 1 77 ? 7.055 -11.001 -11.348 1.00 87.44 77 ARG A CA 1
ATOM 580 C C . ARG A 1 77 ? 5.575 -10.683 -11.512 1.00 87.44 77 ARG A C 1
ATOM 582 O O . ARG A 1 77 ? 5.207 -9.521 -11.711 1.00 87.44 77 ARG A O 1
ATOM 589 N N . GLY A 1 78 ? 4.753 -11.723 -11.396 1.00 88.81 78 GLY A N 1
ATOM 590 C CA . GLY A 1 78 ? 3.319 -11.587 -11.170 1.00 88.81 78 GLY A CA 1
ATOM 591 C C . GLY A 1 78 ? 3.051 -11.180 -9.724 1.00 88.81 78 GLY A C 1
ATOM 592 O O . GLY A 1 78 ? 3.760 -11.620 -8.819 1.00 88.81 78 GLY A O 1
ATOM 593 N N . VAL A 1 79 ? 2.058 -10.324 -9.515 1.00 90.12 79 VAL A N 1
ATOM 594 C CA . VAL A 1 79 ? 1.670 -9.832 -8.191 1.00 90.12 79 VAL A CA 1
ATOM 595 C C . VAL A 1 79 ? 0.154 -9.782 -8.053 1.00 90.12 79 VAL A C 1
ATOM 597 O O . VAL A 1 79 ? -0.557 -9.425 -8.993 1.00 90.12 79 VAL A O 1
ATOM 600 N N . ASP A 1 80 ? -0.342 -10.120 -6.869 1.00 92.75 80 ASP A N 1
ATOM 601 C CA . ASP A 1 80 ? -1.722 -9.848 -6.475 1.00 92.75 80 ASP A CA 1
ATOM 602 C C . ASP A 1 80 ? -1.907 -8.337 -6.237 1.00 92.75 80 ASP A C 1
ATOM 604 O O . ASP A 1 80 ? -1.047 -7.681 -5.645 1.00 92.75 80 ASP A O 1
ATOM 608 N N . ARG A 1 81 ? -3.005 -7.760 -6.737 1.00 90.06 81 ARG A N 1
ATOM 609 C CA . ARG A 1 81 ? -3.279 -6.315 -6.693 1.00 90.06 81 ARG A CA 1
ATOM 610 C C . ARG A 1 81 ? -3.386 -5.795 -5.263 1.00 90.06 81 ARG A C 1
ATOM 612 O O . ARG A 1 81 ? -2.832 -4.730 -4.974 1.00 90.06 81 ARG A O 1
ATOM 619 N N . ASP A 1 82 ? -4.084 -6.525 -4.401 1.00 89.50 82 ASP A N 1
ATOM 620 C CA . ASP A 1 82 ? -4.349 -6.110 -3.026 1.00 89.50 82 ASP A CA 1
ATOM 621 C C . ASP A 1 82 ? -3.100 -6.309 -2.171 1.00 89.50 82 ASP A C 1
ATOM 623 O O . ASP A 1 82 ? -2.711 -5.407 -1.426 1.00 89.50 82 ASP A O 1
ATOM 627 N N . GLU A 1 83 ? -2.395 -7.429 -2.352 1.00 90.50 83 GLU A N 1
ATOM 628 C CA . GLU A 1 83 ? -1.106 -7.665 -1.699 1.00 90.50 83 GLU A CA 1
ATOM 629 C C . GLU A 1 83 ? -0.073 -6.604 -2.105 1.00 90.50 83 GLU A C 1
ATOM 631 O O . GLU A 1 83 ? 0.626 -6.045 -1.254 1.00 90.50 83 GLU A O 1
ATOM 636 N N . ASN A 1 84 ? 0.006 -6.274 -3.398 1.00 90.56 84 ASN A N 1
ATOM 637 C CA . ASN A 1 84 ? 0.899 -5.234 -3.892 1.00 90.56 84 ASN A CA 1
ATOM 638 C C . ASN A 1 84 ? 0.550 -3.866 -3.291 1.00 90.56 84 ASN A C 1
ATOM 640 O O . ASN A 1 84 ? 1.444 -3.164 -2.814 1.00 90.56 84 ASN A O 1
ATOM 644 N N . GLY A 1 85 ? -0.738 -3.509 -3.261 1.00 89.25 85 GLY A N 1
ATOM 645 C CA . GLY A 1 85 ? -1.218 -2.280 -2.629 1.00 89.25 85 GLY A CA 1
ATOM 646 C C . GLY A 1 85 ? -0.857 -2.205 -1.143 1.00 89.25 85 GLY A C 1
ATOM 647 O O . GLY A 1 85 ? -0.291 -1.207 -0.699 1.00 89.25 85 GLY A O 1
ATOM 648 N N . ALA A 1 86 ? -1.096 -3.279 -0.388 1.00 89.31 86 ALA A 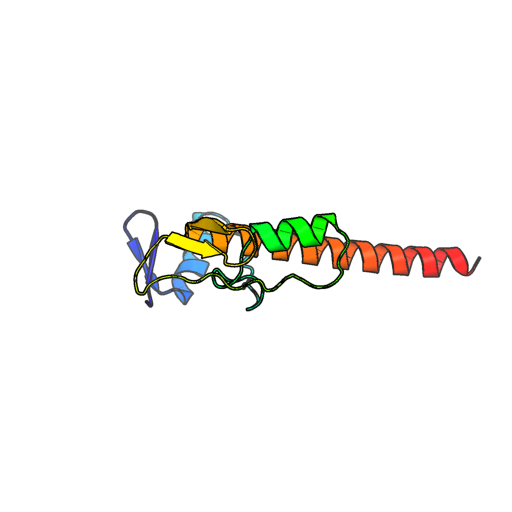N 1
ATOM 649 C CA . ALA A 1 86 ? -0.782 -3.346 1.037 1.00 89.31 86 ALA A CA 1
ATOM 650 C C . ALA A 1 86 ? 0.726 -3.207 1.308 1.00 89.31 86 ALA A C 1
ATOM 652 O O . ALA A 1 86 ? 1.137 -2.422 2.166 1.00 89.31 86 ALA A O 1
ATOM 653 N N . ARG A 1 87 ? 1.575 -3.905 0.543 1.00 89.19 87 ARG A N 1
ATOM 654 C CA . ARG A 1 87 ? 3.040 -3.801 0.676 1.00 89.19 87 ARG A CA 1
ATOM 655 C C . ARG A 1 87 ? 3.550 -2.398 0.343 1.00 89.19 87 ARG A C 1
ATOM 657 O O . ARG A 1 87 ? 4.439 -1.896 1.028 1.00 89.19 87 ARG A O 1
ATOM 664 N N . LYS A 1 88 ? 2.980 -1.732 -0.667 1.00 87.31 88 LYS A N 1
ATOM 665 C CA . LYS A 1 88 ? 3.321 -0.339 -0.998 1.00 87.31 88 LYS A CA 1
ATOM 666 C C . LYS A 1 88 ? 2.953 0.625 0.134 1.00 87.31 88 LYS A C 1
ATOM 668 O O . LYS A 1 88 ? 3.757 1.495 0.455 1.00 87.31 88 LYS A O 1
ATOM 673 N N . GLN A 1 89 ? 1.816 0.433 0.799 1.00 86.56 89 GLN A N 1
ATOM 674 C CA . GLN A 1 89 ? 1.448 1.232 1.975 1.00 86.56 89 GLN A CA 1
ATOM 675 C C . GLN A 1 89 ? 2.392 1.007 3.163 1.00 86.56 89 GLN A C 1
ATOM 677 O O . GLN A 1 89 ? 2.789 1.965 3.828 1.00 86.56 89 GLN A O 1
ATOM 682 N N . GLN A 1 90 ? 2.805 -0.238 3.414 1.00 86.19 90 GLN A N 1
ATOM 683 C CA . GLN A 1 90 ? 3.807 -0.539 4.444 1.00 86.19 90 GLN A CA 1
ATOM 684 C C . GLN A 1 90 ? 5.145 0.142 4.140 1.00 86.19 90 GLN A C 1
ATOM 686 O O . GLN A 1 90 ? 5.762 0.720 5.036 1.00 86.19 90 GLN A O 1
ATOM 691 N N . GLN A 1 91 ? 5.560 0.138 2.872 1.00 83.44 91 GLN A N 1
ATOM 692 C CA . GLN A 1 91 ? 6.773 0.823 2.439 1.00 83.44 91 GLN A CA 1
ATOM 693 C C . GLN A 1 91 ? 6.708 2.331 2.716 1.00 83.44 91 GLN A C 1
ATOM 695 O O . GLN A 1 91 ? 7.651 2.880 3.273 1.00 83.44 91 GLN A O 1
ATOM 700 N N . GLN A 1 92 ? 5.579 2.990 2.441 1.00 84.88 92 GLN A N 1
ATOM 701 C CA . GLN A 1 92 ? 5.408 4.414 2.755 1.00 84.88 92 GLN A CA 1
ATOM 702 C C . GLN A 1 92 ? 5.638 4.714 4.238 1.00 84.88 92 GLN A C 1
ATOM 704 O O . GLN A 1 92 ? 6.233 5.730 4.591 1.00 84.88 92 GLN A O 1
ATOM 709 N N . GLN A 1 93 ? 5.158 3.840 5.125 1.00 83.69 93 GLN A N 1
ATOM 710 C CA . GLN A 1 93 ? 5.355 4.008 6.563 1.00 83.69 93 GLN A CA 1
ATOM 711 C C . GLN A 1 93 ? 6.827 3.847 6.950 1.00 83.69 93 GLN A C 1
ATOM 713 O O . GLN A 1 93 ? 7.316 4.595 7.797 1.00 83.69 93 GLN A O 1
ATOM 718 N N . GLN A 1 94 ? 7.541 2.904 6.332 1.00 82.06 94 GLN A N 1
ATOM 719 C CA . GLN A 1 94 ? 8.979 2.722 6.541 1.00 82.06 94 GLN A CA 1
ATOM 720 C C . GLN A 1 94 ? 9.775 3.927 6.032 1.00 82.06 94 GLN A C 1
ATOM 722 O O . GLN A 1 94 ? 10.598 4.464 6.773 1.00 82.06 94 GLN A O 1
ATOM 727 N N . ASP A 1 95 ? 9.470 4.415 4.831 1.00 78.31 95 ASP A N 1
ATOM 728 C CA . ASP A 1 95 ? 10.133 5.574 4.230 1.00 78.31 95 ASP A CA 1
ATOM 729 C C . ASP A 1 95 ? 9.882 6.843 5.058 1.00 78.31 95 ASP A C 1
ATOM 731 O O . ASP A 1 95 ? 10.823 7.569 5.381 1.00 78.31 95 ASP A O 1
ATOM 735 N N . LYS A 1 96 ? 8.643 7.070 5.520 1.00 78.56 96 LYS A N 1
ATOM 736 C CA . LYS A 1 96 ? 8.311 8.176 6.436 1.00 78.56 96 LYS A CA 1
ATOM 737 C C . LYS A 1 96 ? 9.089 8.083 7.749 1.00 78.56 96 LYS A C 1
ATOM 739 O O . LYS A 1 96 ? 9.647 9.084 8.191 1.00 78.56 96 LYS A O 1
ATOM 744 N N . LYS A 1 97 ? 9.182 6.896 8.361 1.00 78.50 97 LYS A N 1
ATOM 745 C CA . LYS A 1 97 ? 9.991 6.692 9.577 1.00 78.50 97 LYS A CA 1
ATOM 746 C C . LYS A 1 97 ? 11.472 6.978 9.323 1.00 78.50 97 LYS A C 1
ATOM 748 O O . LYS A 1 97 ? 12.090 7.667 10.131 1.00 78.50 97 LYS A O 1
ATOM 753 N N . ARG A 1 98 ? 12.026 6.506 8.201 1.00 73.69 98 ARG A N 1
ATOM 754 C CA . ARG A 1 98 ? 13.426 6.732 7.809 1.00 73.69 98 ARG A CA 1
ATOM 755 C C . ARG A 1 98 ? 13.726 8.216 7.607 1.00 73.69 98 ARG A C 1
ATOM 757 O O . ARG A 1 98 ? 14.734 8.700 8.110 1.00 73.69 98 ARG A O 1
ATOM 764 N N . ILE A 1 99 ? 12.849 8.949 6.921 1.00 71.81 99 ILE A N 1
ATOM 765 C CA . ILE A 1 99 ? 12.993 10.398 6.716 1.00 71.81 99 ILE A CA 1
ATOM 766 C C . ILE A 1 99 ? 12.981 11.132 8.060 1.00 71.81 99 ILE A C 1
ATOM 768 O O . ILE A 1 99 ? 13.861 11.956 8.305 1.00 71.81 99 ILE A O 1
ATOM 772 N N . THR A 1 100 ? 12.042 10.806 8.951 1.00 73.12 100 THR A N 1
ATOM 773 C CA . THR A 1 100 ? 11.960 11.422 10.285 1.00 73.12 100 THR A CA 1
ATOM 774 C C . THR A 1 100 ? 13.199 11.126 11.131 1.00 73.12 100 THR A C 1
ATOM 776 O O . THR A 1 100 ? 13.744 12.043 11.744 1.00 73.12 100 THR A O 1
ATOM 779 N N . LEU A 1 101 ? 13.686 9.880 11.129 1.00 70.81 101 LEU A N 1
ATOM 780 C CA . LEU A 1 101 ? 14.927 9.487 11.807 1.00 70.81 101 LEU A CA 1
ATOM 781 C C . LEU A 1 101 ? 16.132 10.257 11.260 1.00 70.81 101 LEU A C 1
ATOM 783 O O . LEU A 1 101 ? 16.864 10.871 12.031 1.00 70.81 101 LEU A O 1
ATOM 787 N N . ASN A 1 102 ? 16.298 10.305 9.938 1.00 65.12 102 ASN A N 1
ATOM 788 C CA . ASN A 1 102 ? 17.396 11.030 9.298 1.00 65.12 102 ASN A CA 1
ATOM 789 C C . ASN A 1 102 ? 17.333 12.540 9.571 1.00 65.12 102 ASN A C 1
ATOM 791 O O . ASN A 1 102 ? 18.368 13.173 9.773 1.00 65.12 102 ASN A O 1
ATOM 795 N N . ALA A 1 103 ? 16.138 13.134 9.602 1.00 64.56 103 ALA A N 1
ATOM 796 C CA . ALA A 1 103 ? 15.955 14.536 9.968 1.00 64.56 103 ALA A CA 1
ATOM 797 C C . ALA A 1 103 ? 16.303 14.792 11.445 1.00 64.56 103 ALA A C 1
ATOM 799 O O . ALA A 1 103 ? 16.957 15.788 11.756 1.00 64.56 103 ALA A O 1
ATOM 800 N N . GLY A 1 104 ? 15.913 13.885 12.345 1.00 64.56 104 GLY A N 1
ATOM 801 C CA . GLY A 1 104 ? 16.276 13.930 13.762 1.00 64.56 104 GLY A CA 1
ATOM 802 C C . GLY A 1 104 ? 17.783 13.792 13.984 1.00 64.56 104 GLY A C 1
ATOM 803 O O . GLY A 1 104 ? 18.367 14.583 14.718 1.00 64.56 104 GLY A O 1
ATOM 804 N N . MET A 1 105 ? 18.433 12.861 13.282 1.00 61.09 105 MET A N 1
ATOM 805 C CA . MET A 1 105 ? 19.888 12.694 13.317 1.00 61.09 105 MET A CA 1
ATOM 806 C C . MET A 1 105 ? 20.616 13.924 12.776 1.00 61.09 105 MET A C 1
ATOM 808 O O . MET A 1 105 ? 21.549 14.393 13.415 1.00 61.09 105 MET A O 1
ATOM 812 N N . LYS A 1 106 ? 20.179 14.504 11.651 1.00 60.94 106 LYS A N 1
ATOM 813 C CA . LYS A 1 106 ? 20.763 15.756 11.137 1.00 60.94 106 LYS A CA 1
ATOM 814 C C . LYS A 1 106 ? 20.650 16.900 12.144 1.00 60.94 106 LYS A C 1
ATOM 816 O O . LYS A 1 106 ? 21.616 17.631 12.320 1.00 60.94 106 LYS A O 1
ATOM 821 N N . LYS A 1 107 ? 19.507 17.036 12.830 1.00 64.69 107 LYS A N 1
ATOM 822 C CA . LYS A 1 107 ? 19.343 18.018 13.916 1.00 64.69 107 LYS A CA 1
ATOM 823 C C . LYS A 1 107 ? 20.295 17.748 15.081 1.00 64.69 107 LYS A C 1
ATOM 825 O O . LYS A 1 107 ? 20.890 18.688 15.586 1.00 64.69 107 LYS A O 1
ATOM 830 N N . LEU A 1 108 ? 20.466 16.486 15.474 1.00 58.22 108 LEU A N 1
ATOM 831 C CA . LEU A 1 108 ? 21.382 16.098 16.547 1.00 58.22 108 LEU A CA 1
ATOM 832 C C . LEU A 1 108 ? 22.843 16.423 16.196 1.00 58.22 108 LEU A C 1
ATOM 834 O O . LEU A 1 108 ? 23.538 17.035 16.997 1.00 58.22 108 LEU A O 1
ATOM 838 N N . TRP A 1 109 ? 23.288 16.100 14.979 1.00 59.16 109 TRP A N 1
ATOM 839 C CA . TRP A 1 109 ? 24.628 16.452 14.494 1.00 59.16 109 TRP A CA 1
ATOM 840 C C . TRP A 1 109 ? 24.849 17.965 14.403 1.00 59.16 109 TRP A C 1
ATOM 842 O O . TRP A 1 109 ? 25.938 18.431 14.717 1.00 59.16 109 TRP A O 1
ATOM 852 N N . LEU A 1 110 ? 23.822 18.739 14.034 1.00 58.31 110 LEU A N 1
ATOM 853 C CA . LEU A 1 110 ? 23.904 20.201 14.024 1.00 58.31 110 LEU A CA 1
ATOM 854 C C . LEU A 1 110 ? 24.087 20.784 15.436 1.00 58.31 110 LEU A C 1
ATOM 856 O O . LEU A 1 110 ? 24.742 21.803 15.585 1.00 58.31 110 LEU A O 1
ATOM 860 N N . ILE A 1 111 ? 23.516 20.146 16.462 1.00 60.50 111 ILE A N 1
ATOM 861 C CA . ILE A 1 111 ? 23.654 20.576 17.863 1.00 60.50 111 ILE A CA 1
ATOM 862 C C . ILE A 1 111 ? 25.039 20.203 18.411 1.00 60.50 111 ILE A C 1
ATOM 864 O O . ILE A 1 111 ? 25.645 20.996 19.122 1.00 60.50 111 ILE A O 1
ATOM 868 N N . ILE A 1 112 ? 25.550 19.018 18.066 1.00 61.19 112 ILE A N 1
ATOM 869 C CA . ILE A 1 112 ? 26.845 18.524 18.564 1.00 61.19 112 ILE A CA 1
ATOM 870 C C . ILE A 1 112 ? 28.027 19.187 17.829 1.00 61.19 112 ILE A C 1
ATOM 872 O O . ILE A 1 112 ? 29.068 19.410 18.431 1.00 61.19 112 ILE A O 1
ATOM 876 N N . GLY A 1 113 ? 27.877 19.549 16.550 1.00 50.81 113 GLY A N 1
ATOM 877 C CA . GLY A 1 113 ? 28.925 20.185 15.737 1.00 50.81 113 GLY A CA 1
ATOM 878 C C . GLY A 1 113 ? 29.135 21.690 15.965 1.00 50.81 113 GLY A C 1
ATOM 879 O O . GLY A 1 113 ? 29.850 22.313 15.186 1.00 50.81 113 GLY A O 1
ATOM 880 N N . ILE A 1 114 ? 28.495 22.279 16.982 1.00 52.38 114 ILE A N 1
ATOM 881 C CA . ILE A 1 114 ? 28.670 23.686 17.403 1.00 52.38 114 ILE A CA 1
ATOM 882 C C . ILE A 1 114 ? 29.355 23.751 18.793 1.00 52.38 114 ILE A C 1
ATOM 884 O O . ILE A 1 114 ? 29.308 24.770 19.473 1.00 52.38 114 ILE A O 1
ATOM 888 N N . SER A 1 115 ? 29.996 22.667 19.247 1.00 43.28 115 SER A N 1
ATOM 889 C CA . SER A 1 115 ? 30.834 22.648 20.462 1.00 43.28 115 SER A CA 1
ATOM 890 C C . SER A 1 115 ? 32.314 22.524 20.131 1.00 43.28 115 SER A C 1
ATOM 892 O O . SER A 1 115 ? 32.640 21.728 19.223 1.00 43.28 115 SER A O 1
#